Protein AF-A0A3P6RNJ0-F1 (afdb_monomer_lite)

Sequence (120 aa):
MLNIFAGGHINPAVSLMFMTFRQLSPARFILYTLAQTAGAFVGAAVSYALYHEAINQFDGGIRAVVGPKSTAGIFASYPANHLGLFGGLLDQVSWGIALLTQCCRSATVSLPCIYRNPMP

InterPro domains:
  IPR000425 Major intrinsic protein [PF00230] (6-85)
  IPR023271 Aquaporin-like [G3DSA:1.20.1080.10] (2-110)
  IPR023271 Aquaporin-like [SSF81338] (5-104)
  IPR050363 Major Intrinsic Protein/Aquaporin [PTHR43829] (6-103)

pLDDT: mean 76.26, std 15.09, range [32.16, 94.56]

Structure (mmCIF, N/CA/C/O backbone):
data_AF-A0A3P6RNJ0-F1
#
_entry.id   AF-A0A3P6RNJ0-F1
#
loop_
_atom_site.group_PDB
_atom_site.id
_atom_site.type_symbol
_atom_site.label_atom_id
_atom_site.label_alt_id
_atom_site.label_comp_id
_atom_site.label_asym_id
_atom_site.label_entity_id
_atom_site.label_seq_id
_atom_site.pdbx_PDB_ins_code
_atom_site.Cartn_x
_atom_site.Cartn_y
_atom_site.Cartn_z
_atom_site.occupancy
_atom_site.B_iso_or_equiv
_atom_site.auth_seq_id
_atom_site.auth_comp_id
_atom_site.auth_asym_id
_atom_site.auth_atom_id
_atom_site.pdbx_PDB_model_num
ATOM 1 N N . MET A 1 1 ? -31.699 -8.316 4.036 1.00 32.25 1 MET A N 1
ATOM 2 C CA . MET A 1 1 ? -30.794 -7.649 3.074 1.00 32.25 1 MET A CA 1
ATOM 3 C C . MET A 1 1 ? -29.425 -7.546 3.718 1.00 32.25 1 MET A C 1
ATOM 5 O O . MET A 1 1 ? -29.316 -6.903 4.752 1.00 32.25 1 MET A O 1
ATOM 9 N N . LEU A 1 2 ? -28.414 -8.230 3.175 1.00 32.16 2 LEU A N 1
ATOM 10 C CA . LEU A 1 2 ? -27.024 -8.047 3.600 1.00 32.16 2 LEU A CA 1
ATOM 11 C C . LEU A 1 2 ? -26.667 -6.576 3.381 1.00 32.16 2 LEU A C 1
ATOM 13 O O . LEU A 1 2 ? -26.664 -6.117 2.242 1.00 32.16 2 LEU A O 1
ATOM 17 N N . ASN A 1 3 ? -26.435 -5.820 4.452 1.00 36.78 3 ASN A N 1
ATOM 18 C CA . ASN A 1 3 ? -26.038 -4.431 4.309 1.00 36.78 3 ASN A CA 1
ATOM 19 C C . ASN A 1 3 ? -24.551 -4.348 3.954 1.00 36.78 3 ASN A C 1
ATOM 21 O O . ASN A 1 3 ? -23.685 -4.158 4.805 1.00 36.78 3 ASN A O 1
ATOM 25 N N . ILE A 1 4 ? -24.272 -4.524 2.669 1.00 43.72 4 ILE A N 1
ATOM 26 C CA . ILE A 1 4 ? -22.930 -4.528 2.080 1.00 43.72 4 ILE A CA 1
ATOM 27 C C . ILE A 1 4 ? -22.234 -3.159 2.225 1.00 43.72 4 ILE A C 1
ATOM 29 O O . ILE A 1 4 ? -21.012 -3.078 2.142 1.00 43.72 4 ILE A O 1
ATOM 33 N N . PHE A 1 5 ? -22.994 -2.091 2.503 1.00 48.44 5 PHE A N 1
ATOM 34 C CA . PHE A 1 5 ? -22.491 -0.718 2.579 1.00 48.44 5 PHE A CA 1
ATOM 35 C C . PHE A 1 5 ? -21.948 -0.292 3.955 1.00 48.44 5 PHE A C 1
ATOM 37 O O . PHE A 1 5 ? -21.162 0.646 4.003 1.00 48.44 5 PHE A O 1
ATOM 44 N N . ALA A 1 6 ? -22.295 -0.958 5.067 1.00 53.81 6 ALA A N 1
ATOM 45 C CA . ALA A 1 6 ? -21.800 -0.549 6.399 1.00 53.81 6 ALA A CA 1
ATOM 46 C C . ALA A 1 6 ? -20.514 -1.260 6.863 1.00 53.81 6 ALA A C 1
ATOM 48 O O . ALA A 1 6 ? -19.959 -0.871 7.885 1.00 53.81 6 ALA A O 1
ATOM 49 N N . GLY A 1 7 ? -20.048 -2.300 6.159 1.00 56.12 7 GLY A N 1
ATOM 50 C CA . GLY A 1 7 ? -18.892 -3.115 6.579 1.00 56.12 7 GLY A CA 1
ATOM 51 C C . GLY A 1 7 ? -17.671 -3.049 5.656 1.00 56.12 7 GLY A C 1
ATOM 52 O O . GLY A 1 7 ? -16.624 -3.603 5.973 1.00 56.12 7 GLY A O 1
ATOM 53 N N . GLY A 1 8 ? -17.764 -2.397 4.498 1.00 68.00 8 GLY A N 1
ATOM 54 C CA . GLY A 1 8 ? -16.667 -2.332 3.531 1.00 68.00 8 GLY A CA 1
ATOM 55 C C . GLY A 1 8 ? -15.652 -1.245 3.872 1.00 68.00 8 GLY A C 1
ATOM 56 O O . GLY A 1 8 ? -15.611 -0.234 3.184 1.00 68.00 8 GLY A O 1
ATOM 57 N N . HIS A 1 9 ? -14.828 -1.423 4.911 1.00 72.31 9 HIS A N 1
ATOM 58 C CA . HIS A 1 9 ? -13.835 -0.395 5.266 1.00 72.31 9 HIS A CA 1
ATOM 59 C C . HIS A 1 9 ? -12.768 -0.210 4.179 1.00 72.31 9 HIS A C 1
ATOM 61 O O . HIS A 1 9 ? -12.277 0.901 4.017 1.00 72.31 9 HIS A O 1
ATOM 67 N N . ILE A 1 10 ? -12.401 -1.294 3.471 1.00 78.06 10 ILE A N 1
ATOM 68 C CA . ILE A 1 10 ? -11.447 -1.345 2.332 1.00 78.06 10 ILE A CA 1
ATOM 69 C C . ILE A 1 10 ? -10.091 -0.658 2.646 1.00 78.06 10 ILE A C 1
ATOM 71 O O . ILE A 1 10 ? -9.251 -0.436 1.784 1.00 78.06 10 ILE A O 1
ATOM 75 N N . ASN A 1 11 ? -9.846 -0.346 3.918 1.00 79.62 11 ASN A N 1
ATOM 76 C CA . ASN A 1 11 ? -8.713 0.419 4.393 1.00 79.62 11 ASN A CA 1
ATOM 77 C C . ASN A 1 11 ? -8.458 0.072 5.875 1.00 79.62 11 ASN A C 1
ATOM 79 O O . ASN A 1 11 ? -9.326 0.310 6.734 1.00 79.62 11 ASN A O 1
ATOM 83 N N . PRO A 1 12 ? -7.268 -0.459 6.207 1.00 79.12 12 PRO A N 1
ATOM 84 C CA . PRO A 1 12 ? -6.906 -0.778 7.582 1.00 79.12 12 PRO A CA 1
ATOM 85 C C . PRO A 1 12 ? -6.927 0.442 8.510 1.00 79.12 12 PRO A C 1
ATOM 87 O O . PRO A 1 12 ? -7.326 0.319 9.665 1.00 79.12 12 PRO A O 1
ATOM 90 N N . ALA A 1 13 ? -6.581 1.635 8.012 1.00 79.19 13 ALA A N 1
ATOM 91 C CA . ALA A 1 13 ? -6.603 2.877 8.787 1.00 79.19 13 ALA A CA 1
ATOM 92 C C . ALA A 1 13 ? -8.034 3.315 9.143 1.00 79.19 13 ALA A C 1
ATOM 94 O O . ALA A 1 13 ? -8.286 3.782 10.254 1.00 79.19 13 ALA A O 1
ATOM 95 N N . VAL A 1 14 ? -8.996 3.089 8.243 1.00 76.44 14 VAL A N 1
ATOM 96 C CA . VAL A 1 14 ? -10.424 3.303 8.530 1.00 76.44 14 VAL A CA 1
ATOM 97 C C . VAL A 1 14 ? -10.906 2.282 9.563 1.00 76.44 14 VAL A C 1
ATOM 99 O O . VAL A 1 14 ? -11.566 2.645 10.533 1.00 76.44 14 VAL A O 1
ATOM 102 N N . SER A 1 15 ? -10.498 1.015 9.433 1.00 78.31 15 SER A N 1
ATOM 103 C CA . SER A 1 15 ? -10.815 -0.028 10.423 1.00 78.31 15 SER A CA 1
ATOM 104 C C . SER A 1 15 ? -10.247 0.287 11.813 1.00 78.31 15 SER A C 1
ATOM 106 O O . SER A 1 15 ? -10.920 0.047 12.818 1.00 78.31 15 SER A O 1
ATOM 108 N N . LEU A 1 16 ? -9.043 0.864 11.874 1.00 80.38 16 LEU A N 1
ATOM 109 C CA . LEU A 1 16 ? -8.410 1.322 13.111 1.00 80.38 16 LEU A CA 1
ATOM 110 C C . LEU A 1 16 ? -9.187 2.485 13.737 1.00 80.38 16 LEU A C 1
ATOM 112 O O . LEU A 1 16 ? -9.451 2.461 14.934 1.00 80.38 16 LEU A O 1
ATOM 116 N N . MET A 1 17 ? -9.627 3.457 12.933 1.00 77.19 17 MET A N 1
ATOM 117 C CA . MET A 1 17 ? -10.458 4.571 13.398 1.00 77.19 17 MET A CA 1
ATOM 118 C C . MET A 1 17 ? -11.745 4.068 14.075 1.00 77.19 17 MET A C 1
ATOM 120 O O . MET A 1 17 ? -12.050 4.464 15.203 1.00 77.19 17 MET A O 1
ATOM 124 N N . PHE A 1 18 ? -12.465 3.134 13.443 1.00 73.44 18 PHE A N 1
ATOM 125 C CA . PHE A 1 18 ? -13.658 2.516 14.035 1.00 73.44 18 PHE A CA 1
ATOM 126 C C . PHE A 1 18 ? -13.347 1.737 15.324 1.00 73.44 18 PHE A C 1
ATOM 128 O O . PHE A 1 18 ? -14.156 1.751 16.255 1.00 73.44 18 PHE A O 1
ATOM 135 N N . MET A 1 19 ? -12.175 1.101 15.428 1.00 77.50 19 MET A N 1
ATOM 136 C CA . MET A 1 19 ? -11.715 0.477 16.674 1.00 77.50 19 MET A CA 1
ATOM 137 C C . MET A 1 19 ? -11.454 1.523 17.773 1.00 77.50 19 MET A C 1
ATOM 139 O O . MET A 1 19 ? -11.911 1.337 18.902 1.00 77.50 19 MET A O 1
ATOM 143 N N . THR A 1 20 ? -10.793 2.645 17.464 1.00 80.31 20 THR A N 1
ATOM 144 C CA . THR A 1 20 ? -10.525 3.738 18.420 1.00 80.31 20 THR A CA 1
ATOM 145 C C . THR A 1 20 ? -11.815 4.377 18.938 1.00 80.31 20 THR A C 1
ATOM 147 O O . THR A 1 20 ? -11.930 4.649 20.132 1.00 80.31 20 THR A O 1
ATOM 150 N N . PHE A 1 21 ? -12.828 4.537 18.081 1.00 78.88 21 PHE A N 1
ATOM 151 C CA . PHE A 1 21 ? -14.163 5.004 18.483 1.00 78.88 21 PHE A CA 1
ATOM 152 C C . PHE A 1 21 ? -15.027 3.922 19.156 1.00 78.88 21 PHE A C 1
ATOM 154 O O . PHE A 1 21 ? -16.201 4.168 19.428 1.00 78.88 21 PHE A O 1
ATOM 161 N N . ARG A 1 22 ? -14.464 2.738 19.447 1.00 76.31 22 ARG A N 1
ATOM 162 C CA . ARG A 1 22 ? -15.147 1.576 20.050 1.00 76.31 22 ARG A CA 1
ATOM 163 C C . ARG A 1 22 ? -16.363 1.078 19.261 1.00 76.31 22 ARG A C 1
ATOM 165 O O . ARG A 1 22 ? -17.252 0.443 19.819 1.00 76.31 22 ARG A O 1
ATOM 172 N N . GLN A 1 23 ? -16.386 1.332 17.958 1.00 74.94 23 GLN A N 1
ATOM 173 C CA . GLN A 1 23 ? -17.424 0.867 17.036 1.00 74.94 23 GLN A CA 1
ATOM 174 C C . GLN A 1 23 ? -17.066 -0.487 16.396 1.00 74.94 23 GLN A C 1
ATOM 176 O O . GLN A 1 23 ? -17.924 -1.135 15.801 1.00 74.94 23 GLN A O 1
ATOM 181 N N . LEU A 1 24 ? -15.816 -0.947 16.552 1.00 75.62 24 LEU A N 1
ATOM 182 C CA . LEU A 1 24 ? -15.326 -2.238 16.067 1.00 75.62 24 LEU A CA 1
ATOM 183 C C . LEU A 1 24 ? -14.568 -2.986 17.173 1.00 75.62 24 LEU A C 1
ATOM 185 O O . LEU A 1 24 ? -13.680 -2.433 17.818 1.00 75.62 24 LEU A O 1
ATOM 189 N N . SER A 1 25 ? -14.887 -4.267 17.380 1.00 82.25 25 SER A N 1
ATOM 190 C CA . SER A 1 25 ? -14.148 -5.117 18.324 1.00 82.25 25 SER A CA 1
ATOM 191 C C . SER A 1 25 ? -12.714 -5.389 17.827 1.00 82.25 25 SER A C 1
ATOM 193 O O . SER A 1 25 ? -12.556 -5.633 16.625 1.00 82.25 25 SER A O 1
ATOM 195 N N . PRO A 1 26 ? -11.701 -5.495 18.709 1.00 78.94 26 PRO A N 1
ATOM 196 C CA . PRO A 1 26 ? -10.305 -5.726 18.311 1.00 78.94 26 PRO A CA 1
ATOM 197 C C . PRO A 1 26 ? -10.085 -6.991 17.463 1.00 78.94 26 PRO A C 1
ATOM 199 O O . PRO A 1 26 ? -9.320 -6.976 16.504 1.00 78.94 26 PRO A O 1
ATOM 202 N N . ALA A 1 27 ? -10.807 -8.080 17.755 1.00 82.25 27 ALA A N 1
ATOM 203 C CA . ALA A 1 27 ? -10.717 -9.316 16.973 1.00 82.25 27 ALA A CA 1
ATOM 204 C C . ALA A 1 27 ? -11.195 -9.124 15.521 1.00 82.25 27 ALA A C 1
ATOM 206 O O . ALA A 1 27 ? -10.552 -9.578 14.577 1.00 82.25 27 ALA A O 1
ATOM 207 N N . ARG A 1 28 ? -12.298 -8.387 15.328 1.00 78.06 28 ARG A N 1
ATOM 208 C CA . ARG A 1 28 ? -12.794 -8.034 13.988 1.00 78.06 28 ARG A CA 1
ATOM 209 C C . ARG A 1 28 ? -11.845 -7.081 13.268 1.00 78.06 28 ARG A C 1
ATOM 211 O O . ARG A 1 28 ? -11.662 -7.243 12.071 1.00 78.06 28 ARG A O 1
ATOM 218 N N . PHE A 1 29 ? -11.211 -6.145 13.976 1.00 82.50 29 PHE A N 1
ATOM 219 C CA . PHE A 1 29 ? -10.193 -5.266 13.393 1.00 82.50 29 PHE A CA 1
ATOM 220 C C . PHE A 1 29 ? -9.039 -6.058 12.758 1.00 82.50 29 PHE A C 1
ATOM 222 O O . PHE A 1 29 ? -8.674 -5.793 11.611 1.00 82.50 29 PHE A O 1
ATOM 229 N N . ILE A 1 30 ? -8.509 -7.060 13.465 1.00 85.25 30 ILE A N 1
ATOM 230 C CA . ILE A 1 30 ? -7.424 -7.907 12.950 1.00 85.25 30 ILE A CA 1
ATOM 231 C C . ILE A 1 30 ? -7.888 -8.668 11.704 1.00 85.25 30 ILE A C 1
ATOM 233 O O . ILE A 1 30 ? -7.219 -8.621 10.675 1.00 85.25 30 ILE A O 1
ATOM 237 N N . LEU A 1 31 ? -9.062 -9.306 11.759 1.00 85.94 31 LEU A N 1
ATOM 238 C CA . LEU A 1 31 ? -9.613 -10.040 10.614 1.00 85.94 31 LEU A CA 1
ATOM 239 C C . LEU A 1 31 ? -9.847 -9.135 9.397 1.00 85.94 31 LEU A C 1
ATOM 241 O O . LEU A 1 31 ? -9.520 -9.517 8.277 1.00 85.94 31 LEU A O 1
ATOM 245 N N . TYR A 1 32 ? -10.368 -7.925 9.612 1.00 82.88 32 TYR A N 1
ATOM 246 C CA . TYR A 1 32 ? -10.581 -6.939 8.551 1.00 82.88 32 TYR A CA 1
ATOM 247 C C . TYR A 1 32 ? -9.260 -6.504 7.926 1.00 82.88 32 TYR A C 1
ATOM 249 O O . TYR A 1 32 ? -9.151 -6.461 6.704 1.00 82.88 32 TYR A O 1
ATOM 257 N N . THR A 1 33 ? -8.254 -6.226 8.753 1.00 85.88 33 THR A N 1
ATOM 258 C CA . THR A 1 33 ? -6.925 -5.825 8.286 1.00 85.88 33 THR A CA 1
ATOM 259 C C . THR A 1 33 ? -6.289 -6.925 7.443 1.00 85.88 33 THR A C 1
ATOM 261 O O . THR A 1 33 ? -5.821 -6.641 6.347 1.00 85.88 33 THR A O 1
ATOM 264 N N . LEU A 1 34 ? -6.340 -8.181 7.897 1.00 87.81 34 LEU A N 1
ATOM 265 C CA . LEU A 1 34 ? -5.797 -9.325 7.158 1.00 87.81 34 LEU A CA 1
ATOM 266 C C . LEU A 1 34 ? -6.531 -9.573 5.836 1.00 87.81 34 LEU A C 1
ATOM 268 O O . LEU A 1 34 ? -5.898 -9.811 4.812 1.00 87.81 34 LEU A O 1
ATOM 272 N N . ALA A 1 35 ? -7.863 -9.497 5.835 1.00 87.69 35 ALA A N 1
ATOM 273 C CA . ALA A 1 35 ? -8.645 -9.665 4.614 1.00 87.69 35 ALA A CA 1
ATOM 274 C C . ALA A 1 35 ? -8.363 -8.544 3.598 1.00 87.69 35 ALA A C 1
ATOM 276 O O . ALA A 1 35 ? -8.249 -8.806 2.402 1.00 87.69 35 ALA A O 1
ATOM 277 N N . GLN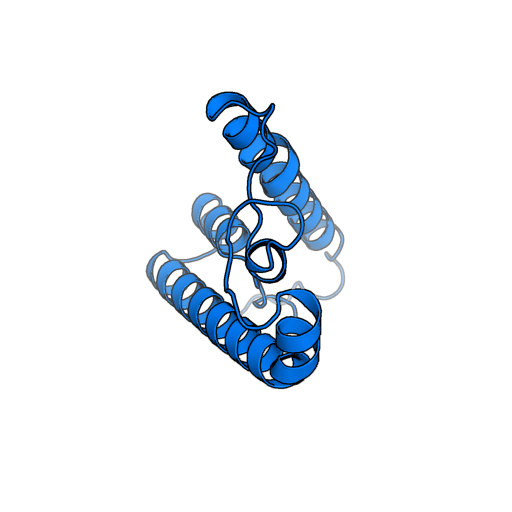 A 1 36 ? -8.211 -7.302 4.066 1.00 88.19 36 GLN A N 1
ATOM 278 C CA . GLN A 1 36 ? -7.910 -6.146 3.217 1.00 88.19 36 GLN A CA 1
ATOM 279 C C . GLN A 1 36 ? -6.497 -6.219 2.637 1.00 88.19 36 GLN A C 1
ATOM 281 O O . GLN A 1 36 ? -6.324 -5.972 1.445 1.00 88.19 36 GLN A O 1
ATOM 286 N N . THR A 1 37 ? -5.493 -6.597 3.434 1.00 88.44 37 THR A N 1
ATOM 287 C CA . THR A 1 37 ? -4.120 -6.759 2.934 1.00 88.44 37 THR A CA 1
ATOM 288 C C . THR A 1 37 ? -4.009 -7.930 1.963 1.00 88.44 37 THR A C 1
ATOM 290 O O . THR A 1 37 ? -3.375 -7.786 0.920 1.00 88.44 37 THR A O 1
ATOM 293 N N . ALA A 1 38 ? -4.676 -9.055 2.237 1.00 90.94 38 ALA A N 1
ATOM 294 C CA . ALA A 1 38 ? -4.731 -10.186 1.314 1.00 90.94 38 ALA A CA 1
ATOM 295 C C . ALA A 1 38 ? -5.425 -9.813 -0.007 1.00 90.94 38 ALA A C 1
ATOM 297 O O . ALA A 1 38 ? -4.906 -10.111 -1.081 1.00 90.94 38 ALA A O 1
ATOM 298 N N . GLY A 1 39 ? -6.558 -9.107 0.056 1.00 88.69 39 GLY A N 1
ATOM 299 C CA . GLY A 1 39 ? -7.260 -8.613 -1.130 1.00 88.69 39 GLY A CA 1
ATOM 300 C C . GLY A 1 39 ? -6.412 -7.641 -1.955 1.00 88.69 39 GLY A C 1
ATOM 301 O O . GLY A 1 39 ? -6.347 -7.777 -3.175 1.00 88.69 39 GLY A O 1
ATOM 302 N N . ALA A 1 40 ? -5.705 -6.715 -1.300 1.00 88.81 40 ALA A N 1
ATOM 303 C CA . ALA A 1 40 ? -4.783 -5.793 -1.963 1.00 88.81 40 ALA A CA 1
ATOM 304 C C . ALA A 1 40 ? -3.616 -6.531 -2.639 1.00 88.81 40 ALA A C 1
ATOM 306 O O . ALA A 1 40 ? -3.264 -6.213 -3.773 1.00 88.81 40 ALA A O 1
ATOM 307 N N . PHE A 1 41 ? -3.056 -7.553 -1.985 1.00 91.56 41 PHE A N 1
ATOM 308 C CA . PHE A 1 41 ? -1.989 -8.377 -2.551 1.00 91.56 41 PHE A CA 1
ATOM 309 C C . PHE A 1 41 ? -2.451 -9.144 -3.797 1.00 91.56 41 PHE A C 1
ATOM 311 O O . PHE A 1 41 ? -1.784 -9.107 -4.830 1.00 91.56 41 PHE A O 1
ATOM 318 N N . VAL A 1 42 ? -3.618 -9.792 -3.731 1.00 94.38 42 VAL A N 1
ATOM 319 C CA . VAL A 1 42 ? -4.196 -10.499 -4.884 1.00 94.38 42 VAL A CA 1
ATOM 320 C C . VAL A 1 42 ? -4.516 -9.517 -6.013 1.00 94.38 42 VAL A C 1
ATOM 322 O O . VAL A 1 42 ? -4.191 -9.793 -7.164 1.00 94.38 42 VAL A O 1
ATOM 325 N N . GLY A 1 43 ? -5.079 -8.347 -5.700 1.00 90.06 43 GLY A N 1
ATOM 326 C CA . GLY A 1 43 ? -5.335 -7.294 -6.684 1.00 90.06 43 GLY A CA 1
ATOM 327 C C . GLY A 1 43 ? -4.058 -6.804 -7.373 1.00 90.06 43 GLY A C 1
ATOM 328 O O . GLY A 1 43 ? -4.034 -6.666 -8.594 1.00 90.06 43 GLY A O 1
ATOM 329 N N . ALA A 1 44 ? -2.973 -6.610 -6.619 1.00 90.88 44 ALA A N 1
ATOM 330 C CA . ALA A 1 44 ? -1.669 -6.257 -7.174 1.00 90.88 44 ALA A CA 1
ATOM 331 C C . ALA A 1 44 ? -1.114 -7.361 -8.091 1.00 90.88 44 ALA A C 1
ATOM 333 O O . ALA A 1 44 ? -0.640 -7.060 -9.185 1.00 90.88 44 ALA A O 1
ATOM 334 N N . ALA A 1 45 ? -1.222 -8.632 -7.691 1.00 91.69 45 ALA A N 1
ATOM 335 C CA . ALA A 1 45 ? -0.780 -9.766 -8.502 1.00 91.69 45 ALA A CA 1
ATOM 336 C C . ALA A 1 45 ? -1.563 -9.879 -9.822 1.00 91.69 45 ALA A C 1
ATOM 338 O O . ALA A 1 45 ? -0.967 -10.086 -10.878 1.00 91.69 45 ALA A O 1
ATOM 339 N N . VAL A 1 46 ? -2.885 -9.687 -9.779 1.00 94.56 46 VAL A N 1
ATOM 340 C CA . VAL A 1 46 ? -3.738 -9.680 -10.977 1.00 94.56 46 VAL A CA 1
ATOM 341 C C . VAL A 1 46 ? -3.375 -8.514 -11.895 1.00 94.56 46 VAL A C 1
ATOM 343 O O . VAL A 1 46 ? -3.187 -8.724 -13.090 1.00 94.56 46 VAL A O 1
ATOM 346 N N . SER A 1 47 ? -3.203 -7.305 -11.355 1.00 90.94 47 SER A N 1
ATOM 347 C CA . SER A 1 47 ? -2.760 -6.144 -12.139 1.00 90.94 47 SER A CA 1
ATOM 348 C C . SER A 1 47 ? -1.390 -6.376 -12.781 1.00 90.94 47 SER A C 1
ATOM 350 O O . SER A 1 47 ? -1.206 -6.062 -13.953 1.00 90.94 47 SER A O 1
ATOM 352 N N . TYR A 1 48 ? -0.438 -6.975 -12.059 1.00 90.50 48 TYR A N 1
ATOM 353 C CA . TYR A 1 48 ? 0.865 -7.329 -12.627 1.00 90.50 48 TYR A CA 1
ATOM 354 C C . TYR A 1 48 ? 0.730 -8.325 -13.782 1.00 90.50 48 TYR A C 1
ATOM 356 O O . TYR A 1 48 ? 1.354 -8.128 -14.819 1.00 90.50 48 TYR A O 1
ATOM 364 N N . ALA A 1 49 ? -0.099 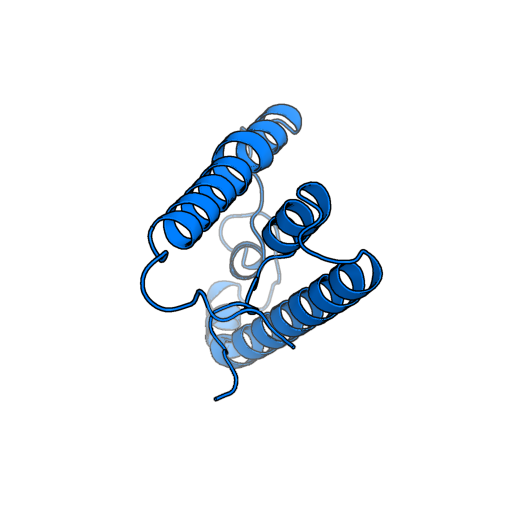-9.360 -13.625 1.00 92.25 49 ALA A N 1
ATOM 365 C CA . ALA A 1 49 ? -0.330 -10.349 -14.673 1.00 92.25 49 ALA A CA 1
ATOM 366 C C . ALA A 1 49 ? -0.994 -9.734 -15.916 1.00 92.25 49 ALA A C 1
ATOM 368 O O . ALA A 1 49 ? -0.588 -10.039 -17.031 1.00 92.25 49 ALA A O 1
ATOM 369 N N . LEU A 1 50 ? -1.971 -8.839 -15.734 1.00 92.94 50 LEU A N 1
ATOM 370 C CA . LEU A 1 50 ? -2.674 -8.171 -16.836 1.00 92.94 50 LEU A CA 1
ATOM 371 C C . LEU A 1 50 ? -1.788 -7.196 -17.617 1.00 92.94 50 LEU A C 1
ATOM 373 O O . LEU A 1 50 ? -1.956 -7.048 -18.823 1.00 92.94 50 LEU A O 1
ATOM 377 N N . TYR A 1 51 ? -0.867 -6.515 -16.934 1.00 91.25 51 TYR A N 1
ATOM 378 C CA . TYR A 1 51 ? 0.034 -5.536 -17.544 1.00 91.25 51 TYR A CA 1
ATOM 379 C C . TYR A 1 51 ? 1.444 -6.086 -17.776 1.00 91.25 51 TYR A C 1
ATOM 381 O O . TYR A 1 51 ? 2.357 -5.315 -18.064 1.00 91.25 51 TYR A O 1
ATOM 389 N N . HIS A 1 52 ? 1.651 -7.397 -17.668 1.00 90.06 52 HIS A N 1
ATOM 390 C CA . HIS A 1 52 ? 2.979 -8.001 -17.676 1.00 90.06 52 HIS A CA 1
ATOM 391 C C . HIS A 1 52 ? 3.791 -7.619 -18.924 1.00 90.06 52 HIS A C 1
ATOM 393 O O . HIS A 1 52 ? 4.938 -7.175 -18.812 1.00 90.06 52 HIS A O 1
ATOM 399 N N . GLU A 1 53 ? 3.185 -7.714 -20.106 1.00 88.44 53 GLU A N 1
ATOM 400 C CA . GLU A 1 53 ? 3.796 -7.367 -21.391 1.00 88.44 53 GLU A CA 1
ATOM 401 C C . GLU A 1 53 ? 4.097 -5.869 -21.478 1.00 88.44 53 GLU A C 1
ATOM 403 O O . GLU A 1 53 ? 5.198 -5.482 -21.868 1.00 88.44 53 GLU A O 1
ATOM 408 N N . ALA A 1 54 ? 3.154 -5.024 -21.052 1.00 88.94 54 ALA A N 1
ATOM 409 C CA . ALA A 1 54 ? 3.310 -3.572 -21.079 1.00 88.94 54 ALA A CA 1
ATOM 410 C C . ALA A 1 54 ? 4.437 -3.102 -20.148 1.00 88.94 54 ALA A C 1
ATOM 412 O O . ALA A 1 54 ? 5.251 -2.258 -20.526 1.00 88.94 54 ALA A O 1
ATOM 413 N N . ILE A 1 55 ? 4.522 -3.676 -18.943 1.00 89.69 55 ILE A N 1
ATOM 414 C CA . ILE A 1 55 ? 5.575 -3.323 -17.993 1.00 89.69 55 ILE A CA 1
ATOM 415 C C . ILE A 1 55 ? 6.933 -3.820 -18.520 1.00 89.69 55 ILE A C 1
ATOM 417 O O . ILE A 1 55 ? 7.885 -3.045 -18.502 1.00 89.69 55 ILE A O 1
ATOM 421 N N . ASN A 1 56 ? 7.014 -5.044 -19.064 1.00 90.50 56 ASN A N 1
ATOM 422 C CA . ASN A 1 56 ? 8.243 -5.566 -19.686 1.00 90.50 56 ASN A CA 1
ATOM 423 C C . ASN A 1 56 ? 8.715 -4.714 -20.875 1.00 90.50 56 ASN A C 1
ATOM 425 O O . ASN A 1 56 ? 9.914 -4.516 -21.052 1.00 90.50 56 ASN A O 1
ATOM 429 N N . GLN A 1 57 ? 7.793 -4.201 -21.695 1.00 91.38 57 GLN A N 1
ATOM 430 C CA . GLN A 1 57 ? 8.136 -3.318 -22.810 1.00 91.38 57 GLN A CA 1
ATOM 431 C C . GLN A 1 57 ? 8.711 -1.980 -22.320 1.00 91.38 57 GLN A C 1
ATOM 433 O O . GLN A 1 57 ? 9.623 -1.432 -22.940 1.00 91.38 57 GLN A O 1
ATOM 438 N N . PHE A 1 58 ? 8.191 -1.449 -21.212 1.00 87.81 58 PHE A N 1
ATOM 439 C CA . PHE A 1 58 ? 8.632 -0.176 -20.646 1.00 87.81 58 PHE A CA 1
ATOM 440 C C . PHE A 1 58 ? 10.003 -0.276 -19.957 1.00 87.81 58 PHE A C 1
ATOM 442 O O . PHE A 1 58 ? 10.909 0.517 -20.246 1.00 87.81 58 PHE A O 1
ATOM 449 N N . ASP A 1 59 ? 10.170 -1.254 -19.062 1.00 86.94 59 ASP A N 1
ATOM 450 C CA . ASP A 1 59 ? 11.384 -1.420 -18.253 1.00 86.94 59 ASP A CA 1
ATOM 451 C C . ASP A 1 59 ? 12.458 -2.306 -18.908 1.00 86.94 59 ASP A C 1
ATOM 453 O O . ASP A 1 59 ? 13.604 -2.330 -18.456 1.00 86.94 59 ASP A O 1
ATOM 457 N N . GLY A 1 60 ? 12.129 -2.972 -20.019 1.00 86.69 60 GLY A N 1
ATOM 458 C CA . GLY A 1 60 ? 13.037 -3.872 -20.730 1.00 86.69 60 GLY A CA 1
ATOM 459 C C . GLY A 1 60 ? 13.300 -5.181 -19.982 1.00 86.69 60 GLY A C 1
ATOM 460 O O . GLY A 1 60 ? 14.332 -5.809 -20.208 1.00 86.69 60 GLY A O 1
ATOM 461 N N . GLY A 1 61 ? 12.413 -5.567 -19.060 1.00 82.94 61 GLY A N 1
ATOM 462 C CA . GLY A 1 61 ? 12.547 -6.743 -18.200 1.00 82.94 61 GLY A CA 1
ATOM 463 C C . GLY A 1 61 ? 13.349 -6.497 -16.918 1.00 82.94 61 GLY A C 1
ATOM 464 O O . GLY A 1 61 ? 13.494 -7.414 -16.107 1.00 82.94 61 GLY A O 1
ATOM 465 N N . ILE A 1 62 ? 13.859 -5.279 -16.697 1.00 88.00 62 ILE A N 1
ATOM 466 C CA . ILE A 1 62 ? 14.629 -4.922 -15.498 1.00 88.00 62 ILE A CA 1
ATOM 467 C C . ILE A 1 62 ? 13.707 -4.271 -14.469 1.00 88.00 62 ILE A C 1
ATOM 469 O O . ILE A 1 62 ? 13.278 -3.129 -14.619 1.00 88.00 62 ILE A O 1
ATOM 473 N N . ARG A 1 63 ? 13.454 -4.972 -13.362 1.00 85.50 63 ARG A N 1
ATOM 474 C CA . ARG A 1 63 ? 12.561 -4.493 -12.298 1.00 85.50 63 ARG A CA 1
ATOM 475 C C . ARG A 1 63 ? 13.292 -3.540 -11.356 1.00 85.50 63 ARG A C 1
ATOM 477 O O . ARG A 1 63 ? 13.895 -3.957 -10.371 1.00 85.50 63 ARG A O 1
ATOM 484 N N . ALA A 1 64 ? 13.252 -2.250 -11.681 1.00 86.50 64 ALA A N 1
ATOM 485 C CA . ALA A 1 64 ? 13.875 -1.193 -10.890 1.00 86.50 64 ALA A CA 1
ATOM 486 C C . ALA A 1 64 ? 12.871 -0.489 -9.959 1.00 86.50 64 ALA A C 1
ATOM 488 O O . ALA A 1 64 ? 11.740 -0.179 -10.341 1.00 86.50 64 ALA A O 1
ATOM 489 N N . VAL A 1 65 ? 13.315 -0.181 -8.735 1.00 83.88 65 VAL A N 1
ATOM 490 C CA . VAL A 1 65 ? 12.538 0.588 -7.741 1.00 83.88 65 VAL A CA 1
ATOM 491 C C . VAL A 1 65 ? 12.780 2.093 -7.879 1.00 83.88 65 VAL A C 1
ATOM 493 O O . VAL A 1 65 ? 11.870 2.893 -7.683 1.00 83.88 65 VAL A O 1
ATOM 496 N N . VAL A 1 66 ? 13.994 2.482 -8.271 1.00 84.06 66 VAL A N 1
ATOM 497 C CA . VAL A 1 66 ? 14.419 3.879 -8.415 1.00 84.06 66 VAL A CA 1
ATOM 498 C C . VAL A 1 66 ? 14.990 4.084 -9.815 1.00 84.06 66 VAL A C 1
ATOM 500 O O . VAL A 1 66 ? 15.646 3.194 -10.354 1.00 84.06 66 VAL A O 1
ATOM 503 N N . GLY A 1 67 ? 14.745 5.255 -10.401 1.00 83.94 67 GLY A N 1
ATOM 504 C CA . GLY A 1 67 ? 15.255 5.637 -11.717 1.00 83.94 67 GLY A CA 1
ATOM 505 C C . GLY A 1 67 ? 14.147 6.007 -12.709 1.00 83.94 67 GLY A C 1
ATOM 506 O O . GLY A 1 67 ? 12.967 5.911 -12.387 1.00 83.94 67 GLY A O 1
ATOM 507 N N . PRO A 1 68 ? 14.513 6.430 -13.930 1.00 80.19 68 PRO A N 1
ATOM 508 C CA . PRO A 1 68 ? 13.564 6.943 -14.925 1.00 80.19 68 PRO A CA 1
ATOM 509 C C . PRO A 1 68 ? 12.612 5.878 -15.490 1.00 80.19 68 PRO A C 1
ATOM 511 O O . PRO A 1 68 ? 11.578 6.221 -16.050 1.00 80.19 68 PRO A O 1
ATOM 514 N N . LYS A 1 69 ? 12.958 4.593 -15.347 1.00 84.94 69 LYS A N 1
ATOM 515 C CA . LYS A 1 69 ? 12.133 3.447 -15.755 1.00 84.94 69 LYS A CA 1
ATOM 516 C C . LYS A 1 69 ? 11.679 2.603 -14.559 1.00 84.94 69 LYS A C 1
ATOM 518 O O . LYS A 1 69 ? 11.510 1.395 -14.693 1.00 84.94 69 LYS A O 1
ATOM 523 N N . SER A 1 70 ? 11.551 3.199 -13.370 1.00 85.25 70 SER A N 1
ATOM 524 C CA . SER A 1 70 ? 11.073 2.448 -12.210 1.00 85.25 70 SER A CA 1
ATOM 525 C C . SER A 1 70 ? 9.597 2.082 -12.365 1.00 85.25 70 SER A C 1
ATOM 527 O O . SER A 1 70 ? 8.768 2.895 -12.768 1.00 85.25 70 SER A O 1
ATOM 529 N N . THR A 1 71 ? 9.266 0.836 -12.038 1.00 88.06 71 THR A N 1
ATOM 530 C CA . THR A 1 71 ? 7.904 0.287 -12.169 1.00 88.06 71 THR A CA 1
ATOM 531 C C . THR A 1 71 ? 7.289 -0.067 -10.817 1.00 88.06 71 THR A C 1
ATOM 533 O O . THR A 1 71 ? 6.090 -0.315 -10.724 1.00 88.06 71 THR A O 1
ATOM 536 N N . ALA A 1 72 ? 8.073 0.012 -9.734 1.00 85.88 72 ALA A N 1
ATOM 537 C CA . ALA A 1 72 ? 7.599 -0.232 -8.372 1.00 85.88 72 ALA A CA 1
ATOM 538 C C . ALA A 1 72 ? 6.474 0.730 -7.937 1.00 85.88 72 ALA A C 1
ATOM 540 O O . ALA A 1 72 ? 5.573 0.329 -7.200 1.00 85.88 72 ALA A O 1
ATOM 541 N N . GLY A 1 73 ? 6.480 1.969 -8.449 1.00 85.25 73 GLY A N 1
ATOM 542 C CA . GLY A 1 73 ? 5.460 2.987 -8.165 1.00 85.25 73 GLY A CA 1
ATOM 543 C C . GLY A 1 73 ? 4.037 2.626 -8.611 1.00 85.25 73 GLY A C 1
ATOM 544 O O . GLY A 1 73 ? 3.082 3.241 -8.152 1.00 85.25 73 GLY A O 1
ATOM 545 N N . ILE A 1 74 ? 3.881 1.620 -9.480 1.00 87.00 74 ILE A N 1
ATOM 546 C CA . ILE A 1 74 ? 2.569 1.117 -9.920 1.00 87.00 74 ILE A CA 1
ATOM 547 C C . ILE A 1 74 ? 1.839 0.410 -8.765 1.00 87.00 74 ILE A C 1
ATOM 549 O O . ILE A 1 74 ? 0.614 0.449 -8.691 1.00 87.00 74 ILE A O 1
ATOM 553 N N . PHE A 1 75 ? 2.585 -0.230 -7.859 1.00 88.50 75 PHE A N 1
ATOM 554 C CA . PHE A 1 75 ? 2.026 -1.078 -6.801 1.00 88.50 75 PHE A CA 1
ATOM 555 C C . PHE A 1 75 ? 2.054 -0.425 -5.420 1.00 88.50 75 PHE A C 1
ATOM 557 O O . PHE A 1 75 ? 1.214 -0.740 -4.579 1.00 88.50 75 PHE A O 1
ATOM 564 N N . ALA A 1 76 ? 3.018 0.460 -5.170 1.00 87.44 76 ALA A N 1
ATOM 565 C CA . ALA A 1 76 ? 3.177 1.123 -3.885 1.00 87.44 76 ALA A CA 1
ATOM 566 C C . ALA A 1 76 ? 3.638 2.570 -4.056 1.00 87.44 76 ALA A C 1
ATOM 568 O O . ALA A 1 76 ? 4.393 2.900 -4.969 1.00 87.44 76 ALA A O 1
ATOM 569 N N . SER A 1 77 ? 3.216 3.429 -3.132 1.00 85.62 77 SER A N 1
ATOM 570 C CA . SER A 1 77 ? 3.653 4.821 -3.091 1.00 85.62 77 SER A CA 1
ATOM 571 C C . SER A 1 77 ? 5.042 4.926 -2.468 1.00 85.62 77 SER A C 1
ATOM 573 O O . SER A 1 77 ? 5.256 4.487 -1.337 1.00 85.62 77 SER A O 1
ATOM 575 N N . TYR A 1 78 ? 5.969 5.561 -3.183 1.00 83.31 78 TYR A N 1
ATOM 576 C CA . TYR A 1 78 ? 7.308 5.874 -2.687 1.00 83.31 78 TYR A CA 1
ATOM 577 C C . TYR A 1 78 ? 7.427 7.377 -2.414 1.00 83.31 78 TYR A C 1
ATOM 579 O O . TYR A 1 78 ? 6.886 8.177 -3.183 1.00 83.31 78 TYR A O 1
ATOM 587 N N . PRO A 1 79 ? 8.110 7.787 -1.330 1.00 82.75 79 PRO A N 1
ATOM 588 C CA . PRO A 1 79 ? 8.305 9.199 -1.035 1.00 82.75 79 PRO A CA 1
ATOM 589 C C . PRO A 1 79 ? 9.159 9.860 -2.120 1.00 82.75 79 PRO A C 1
ATOM 591 O O . PRO A 1 79 ? 10.087 9.256 -2.661 1.00 82.75 79 PRO A O 1
ATOM 594 N N . ALA A 1 80 ? 8.863 11.122 -2.423 1.00 80.75 80 ALA A N 1
ATOM 595 C CA . ALA A 1 80 ? 9.690 11.905 -3.329 1.00 80.75 80 ALA A CA 1
ATOM 596 C C . ALA A 1 80 ? 11.077 12.164 -2.713 1.00 80.75 80 ALA A C 1
ATOM 598 O O . ALA A 1 80 ? 11.201 12.324 -1.502 1.00 80.75 80 ALA A O 1
ATOM 599 N N . ASN A 1 81 ? 12.113 12.288 -3.550 1.00 76.38 81 ASN A N 1
ATOM 600 C CA . ASN A 1 81 ? 13.509 12.442 -3.102 1.00 76.38 81 ASN A CA 1
ATOM 601 C C . ASN A 1 81 ? 13.765 13.654 -2.181 1.00 76.38 81 ASN A C 1
ATOM 603 O O . ASN A 1 81 ? 14.780 13.699 -1.496 1.00 76.38 81 ASN A O 1
ATOM 607 N N . HIS A 1 82 ? 12.872 14.646 -2.180 1.00 77.06 82 HIS A N 1
ATOM 608 C CA . HIS A 1 82 ? 12.968 15.852 -1.353 1.00 77.06 82 HIS A CA 1
ATOM 609 C C . HIS A 1 82 ? 12.190 15.749 -0.027 1.00 77.06 82 HIS A C 1
ATOM 611 O O . HIS A 1 82 ? 12.248 16.671 0.786 1.00 77.06 82 HIS A O 1
ATOM 617 N N . LEU A 1 83 ? 11.446 14.661 0.199 1.00 76.94 83 LEU A N 1
ATOM 618 C CA . LEU A 1 83 ? 10.674 14.450 1.418 1.00 76.94 83 LEU A CA 1
ATOM 619 C C . LEU A 1 83 ? 11.513 13.702 2.461 1.00 76.94 83 LEU A C 1
ATOM 621 O O . LEU A 1 83 ? 11.909 12.555 2.263 1.00 76.94 83 LEU A O 1
ATOM 625 N N . GLY A 1 84 ? 11.737 14.337 3.612 1.00 82.44 84 GLY A N 1
ATOM 626 C CA . GLY A 1 84 ? 12.262 13.652 4.793 1.00 82.44 84 GLY A CA 1
ATOM 627 C C . GLY A 1 84 ? 11.210 12.743 5.438 1.00 82.44 84 GLY A C 1
ATOM 628 O O . GLY A 1 84 ? 10.007 12.968 5.290 1.00 82.44 84 GLY A O 1
ATOM 629 N N . LEU A 1 85 ? 11.659 11.757 6.222 1.00 81.12 85 LEU A N 1
ATOM 630 C CA . LEU A 1 85 ? 10.785 10.801 6.919 1.00 81.12 85 LEU A CA 1
ATOM 631 C C . LEU A 1 85 ? 9.681 11.497 7.732 1.00 81.12 85 LEU A C 1
ATOM 633 O O . LEU A 1 85 ? 8.517 11.121 7.648 1.00 81.12 85 LEU A O 1
ATOM 637 N N . PHE A 1 86 ? 10.033 12.548 8.477 1.00 82.38 86 PHE A N 1
ATOM 638 C CA . PHE A 1 86 ? 9.078 13.291 9.301 1.00 82.38 86 PHE A CA 1
ATOM 639 C C . PHE A 1 86 ? 8.021 14.033 8.466 1.00 82.38 86 PHE A C 1
ATOM 641 O O . PHE A 1 86 ? 6.845 14.025 8.818 1.00 82.38 86 PHE A O 1
ATOM 648 N N . GLY A 1 87 ? 8.416 14.612 7.326 1.00 80.12 87 GLY A N 1
ATOM 649 C CA . GLY A 1 87 ? 7.485 15.264 6.402 1.00 80.12 87 GLY A CA 1
ATOM 650 C C . GLY A 1 87 ? 6.501 14.274 5.776 1.00 80.12 87 GLY A C 1
ATOM 651 O O . GLY A 1 87 ? 5.304 14.542 5.743 1.00 80.12 87 GLY A O 1
ATOM 652 N N . GLY A 1 88 ? 6.981 13.095 5.366 1.00 81.12 88 GLY A N 1
ATOM 653 C CA . GLY A 1 88 ? 6.125 12.030 4.831 1.00 81.12 88 GLY A CA 1
ATOM 654 C C . GLY A 1 88 ? 5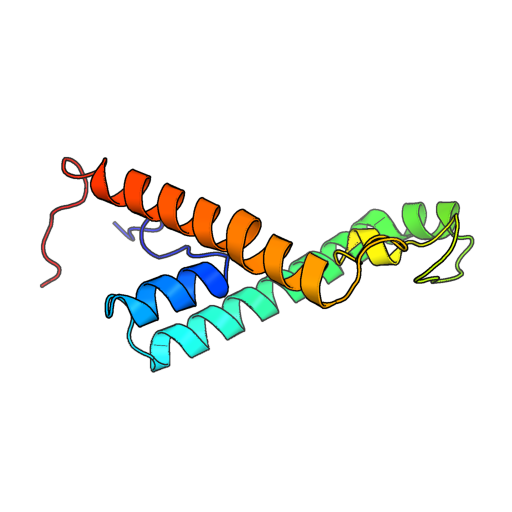.177 11.424 5.866 1.00 81.12 88 GLY A C 1
ATOM 655 O O . GLY A 1 88 ? 4.029 11.122 5.548 1.00 81.12 88 GLY A O 1
ATOM 656 N N . LEU A 1 89 ? 5.620 11.292 7.120 1.00 82.88 89 LEU A N 1
ATOM 657 C CA . LEU A 1 89 ? 4.755 10.853 8.217 1.00 82.88 89 LEU A CA 1
ATOM 658 C C . LEU A 1 89 ? 3.631 11.859 8.484 1.00 82.88 89 LEU A C 1
ATOM 660 O O . LEU A 1 89 ? 2.475 11.460 8.620 1.00 82.88 89 LEU A O 1
ATOM 664 N N . LEU A 1 90 ? 3.950 13.156 8.532 1.00 80.44 90 LEU A N 1
ATOM 665 C CA . LEU A 1 90 ? 2.937 14.195 8.710 1.00 80.44 90 LEU A CA 1
ATOM 666 C C . LEU A 1 90 ? 1.942 14.227 7.550 1.00 80.44 90 LEU A C 1
ATOM 668 O O . LEU A 1 90 ? 0.752 14.387 7.807 1.00 80.44 90 LEU A O 1
ATOM 672 N N . ASP A 1 91 ? 2.400 14.034 6.316 1.00 77.81 91 ASP A N 1
ATOM 673 C CA . ASP A 1 91 ? 1.538 13.963 5.136 1.00 77.81 91 ASP A CA 1
ATOM 674 C C . ASP A 1 91 ? 0.536 12.796 5.219 1.00 77.81 91 ASP A C 1
ATOM 676 O O . ASP A 1 91 ? -0.681 13.000 5.158 1.00 77.81 91 ASP A O 1
ATOM 680 N N . GLN A 1 92 ? 1.021 11.580 5.490 1.00 80.81 92 GLN A N 1
ATOM 681 C CA . GLN A 1 92 ? 0.162 10.395 5.583 1.00 80.81 92 GLN A CA 1
ATOM 682 C C . GLN A 1 92 ? -0.828 10.465 6.753 1.00 80.81 92 GLN A C 1
ATOM 684 O O . GLN A 1 92 ? -1.990 10.080 6.603 1.00 80.81 92 GLN A O 1
ATOM 689 N N . VAL A 1 93 ? -0.395 10.960 7.916 1.00 78.06 93 VAL A N 1
ATOM 690 C CA . VAL A 1 93 ? -1.230 11.008 9.127 1.00 78.06 93 VAL A CA 1
ATOM 691 C C . VAL A 1 93 ? -2.211 12.180 9.089 1.00 78.06 93 VAL A C 1
ATOM 693 O O . VAL A 1 93 ? -3.404 11.986 9.331 1.00 78.06 93 VAL A O 1
ATOM 696 N N . SER A 1 94 ? -1.723 13.384 8.787 1.00 68.75 94 SER A N 1
ATOM 697 C CA . SER A 1 94 ? -2.486 14.630 8.951 1.00 68.75 94 SER A CA 1
ATOM 698 C C . SER A 1 94 ? -3.397 14.914 7.761 1.00 68.75 94 SER A C 1
ATOM 700 O O . SER A 1 94 ? -4.528 15.349 7.956 1.00 68.75 94 SER A O 1
ATOM 702 N N . TRP A 1 95 ? -2.934 14.649 6.536 1.00 64.94 95 TRP A N 1
ATOM 703 C CA . TRP A 1 95 ? -3.697 14.936 5.318 1.00 64.94 95 TRP A CA 1
ATOM 704 C C . TRP A 1 95 ? -4.350 13.687 4.729 1.00 64.94 95 TRP A C 1
ATOM 706 O O . TRP A 1 95 ? -5.519 13.740 4.360 1.00 64.94 95 TRP A O 1
ATOM 716 N N . GLY A 1 96 ? -3.647 12.552 4.692 1.00 70.88 96 GLY A N 1
ATOM 717 C CA . GLY A 1 96 ? -4.181 11.308 4.129 1.00 70.88 96 GLY A CA 1
ATOM 718 C C . GLY A 1 96 ? -5.261 10.660 5.000 1.00 70.88 96 GLY A C 1
ATOM 719 O O . GLY A 1 96 ? -6.424 10.552 4.611 1.00 70.88 96 GLY A O 1
ATOM 720 N N . ILE A 1 97 ? -4.884 10.209 6.197 1.00 77.75 97 ILE A N 1
ATOM 721 C CA . ILE A 1 97 ? -5.757 9.384 7.045 1.00 77.75 97 ILE A CA 1
ATOM 722 C C . ILE A 1 97 ? -6.796 10.234 7.790 1.00 77.75 97 ILE A C 1
ATOM 724 O O . ILE A 1 97 ? -7.973 9.864 7.817 1.00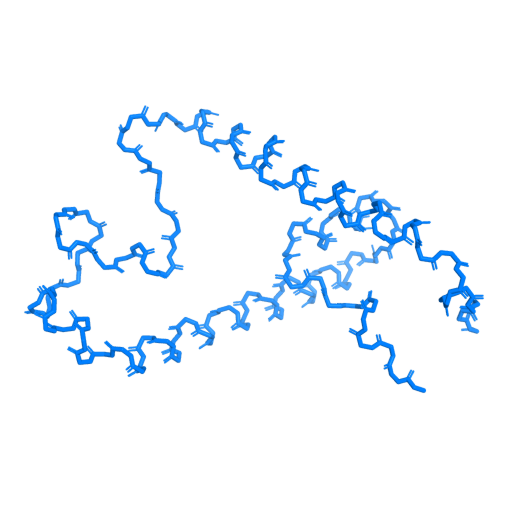 77.75 97 ILE A O 1
ATOM 728 N N . ALA A 1 98 ? -6.409 11.369 8.382 1.00 73.69 98 ALA A N 1
ATOM 729 C CA . ALA A 1 98 ? -7.324 12.179 9.193 1.00 73.69 98 ALA A CA 1
ATOM 730 C C . ALA A 1 98 ? -8.457 12.815 8.366 1.00 73.69 98 ALA A C 1
ATOM 732 O O . ALA A 1 98 ? -9.614 12.788 8.788 1.00 73.69 98 ALA A O 1
ATOM 733 N N . LEU A 1 99 ? -8.164 13.320 7.162 1.00 75.44 99 LEU A N 1
ATOM 734 C CA . LEU A 1 99 ? -9.193 13.878 6.280 1.00 75.44 99 LEU A CA 1
ATOM 735 C C . LEU A 1 99 ? -10.147 12.789 5.778 1.00 75.44 99 LEU A C 1
ATOM 737 O O . LEU A 1 99 ? -11.363 12.943 5.888 1.00 75.44 99 LEU A O 1
ATOM 741 N N . LEU A 1 100 ? -9.608 11.667 5.284 1.00 76.25 100 LEU A N 1
ATOM 742 C CA . LEU A 1 100 ? -10.416 10.559 4.771 1.00 76.25 100 LEU A CA 1
ATOM 743 C C . LEU A 1 100 ? -11.359 10.011 5.849 1.00 76.25 100 LEU A C 1
ATOM 745 O O . LEU A 1 100 ? -12.551 9.829 5.606 1.00 76.25 100 LEU A O 1
ATOM 749 N N . THR A 1 101 ? -10.847 9.799 7.060 1.00 74.50 101 THR A N 1
ATOM 750 C CA . THR A 1 101 ? -11.648 9.294 8.183 1.00 74.50 101 THR A CA 1
ATOM 751 C C . THR A 1 101 ? -12.708 10.298 8.641 1.00 74.50 101 THR A C 1
ATOM 753 O O . THR A 1 101 ? -13.844 9.899 8.913 1.00 74.50 101 THR A O 1
ATOM 756 N N . GLN A 1 102 ? -12.403 11.599 8.649 1.00 76.25 102 GLN A N 1
ATOM 757 C CA . GLN A 1 102 ? -13.386 12.641 8.950 1.00 76.25 102 GLN A CA 1
ATOM 758 C C . GLN A 1 102 ? -14.493 12.710 7.887 1.00 76.25 102 GLN A C 1
ATOM 760 O O . GLN A 1 102 ? -15.669 12.766 8.244 1.00 76.25 102 GLN A O 1
ATOM 765 N N . CYS A 1 103 ? -14.155 12.623 6.598 1.00 72.62 103 CYS A N 1
ATOM 766 C CA . CYS A 1 103 ? -15.130 12.542 5.507 1.00 72.62 103 CYS A CA 1
ATOM 767 C C . CYS A 1 103 ? -16.033 11.306 5.635 1.00 72.62 103 CYS A C 1
ATOM 769 O O . CYS A 1 103 ? -17.257 11.432 5.555 1.00 72.62 103 CYS A O 1
ATOM 771 N N . CYS A 1 104 ? -15.460 10.125 5.891 1.00 70.69 104 CYS A N 1
ATOM 772 C CA . CYS A 1 104 ? -16.228 8.893 6.096 1.00 70.69 104 CYS A CA 1
ATOM 773 C C . CYS A 1 104 ? -17.188 9.008 7.290 1.00 70.69 104 CYS A C 1
ATOM 775 O O . CYS A 1 104 ? -18.344 8.577 7.217 1.00 70.69 104 CYS A O 1
ATOM 777 N N . ARG A 1 105 ? -16.747 9.636 8.386 1.00 68.81 105 ARG A N 1
ATOM 778 C CA . ARG A 1 105 ? -17.593 9.883 9.557 1.00 68.81 105 ARG A CA 1
ATOM 779 C C . ARG A 1 105 ? -18.719 10.863 9.252 1.00 68.81 105 ARG A C 1
ATOM 781 O O . ARG A 1 105 ? -19.858 10.579 9.612 1.00 68.81 105 ARG A O 1
ATOM 788 N N . SER A 1 106 ? -18.435 11.968 8.569 1.00 64.81 106 SER A N 1
ATOM 789 C CA . SER A 1 106 ? -19.458 12.927 8.142 1.00 64.81 106 SER A CA 1
ATOM 790 C C . SER A 1 106 ? -20.500 12.272 7.237 1.00 64.81 106 SER A C 1
ATOM 792 O O . SER A 1 106 ? -21.687 12.418 7.497 1.00 64.81 106 SER A O 1
ATOM 794 N N . ALA A 1 107 ? -20.084 11.463 6.258 1.00 65.12 107 ALA A N 1
ATOM 795 C CA . ALA A 1 107 ? -21.008 10.719 5.399 1.00 65.12 107 ALA A CA 1
ATOM 796 C C . ALA A 1 107 ? -21.907 9.760 6.201 1.00 65.12 107 ALA A C 1
ATOM 798 O O . ALA A 1 107 ? -23.104 9.669 5.943 1.00 65.12 107 ALA A O 1
ATOM 799 N N . THR A 1 108 ? -21.358 9.102 7.224 1.00 63.12 108 THR A N 1
ATOM 800 C CA . THR A 1 108 ? -22.118 8.192 8.098 1.00 63.12 108 THR A CA 1
ATOM 801 C C . THR A 1 108 ? -23.123 8.947 8.978 1.00 63.12 108 THR A C 1
ATOM 803 O O . THR A 1 108 ? -24.249 8.492 9.169 1.00 63.12 108 THR A O 1
ATOM 806 N N . VAL A 1 109 ? -22.752 10.125 9.491 1.00 59.41 109 VAL A N 1
ATOM 807 C CA . VAL A 1 109 ? -23.626 10.975 10.324 1.00 59.41 109 VAL A CA 1
ATOM 808 C C . VAL A 1 109 ? -24.685 11.707 9.489 1.00 59.41 109 VAL A C 1
ATOM 810 O O . VAL A 1 109 ? -25.754 12.005 10.013 1.00 59.41 109 VAL A O 1
ATOM 813 N N . SER A 1 110 ? -24.428 11.940 8.198 1.00 54.12 110 SER A N 1
ATOM 814 C CA . SER A 1 110 ? -25.369 12.504 7.216 1.00 54.12 110 SER A CA 1
ATOM 815 C C . SER A 1 110 ? -26.330 11.477 6.599 1.00 54.12 110 SER A C 1
ATOM 817 O O . SER A 1 110 ? -27.232 11.867 5.861 1.00 54.12 110 SER A O 1
ATOM 819 N N . LEU A 1 111 ? -26.226 10.191 6.961 1.00 51.41 111 LEU A N 1
ATOM 820 C CA . LEU A 1 111 ? -27.172 9.125 6.592 1.00 51.41 111 LEU A CA 1
ATOM 821 C C . LEU A 1 111 ? -28.241 8.783 7.671 1.00 51.41 111 LEU A C 1
ATOM 823 O O . LEU A 1 111 ? -28.692 7.631 7.712 1.00 51.41 111 LEU A O 1
ATOM 827 N N . PRO A 1 112 ? -28.724 9.697 8.548 1.00 46.22 112 PRO A N 1
ATOM 828 C CA . PRO A 1 112 ? -29.573 9.312 9.673 1.00 46.22 112 PRO A CA 1
ATOM 829 C C . PRO A 1 112 ? -30.987 8.865 9.264 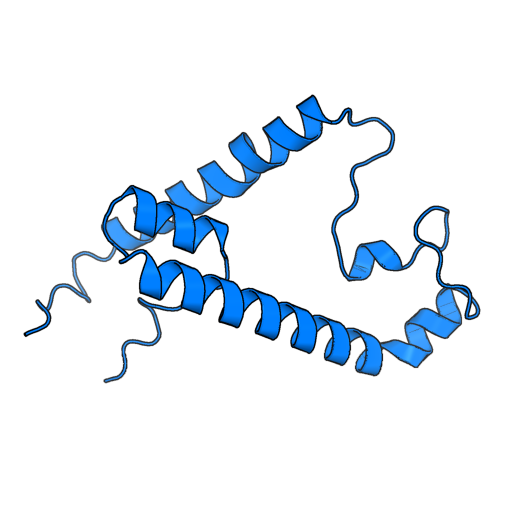1.00 46.22 112 PRO A C 1
ATOM 831 O O . PRO A 1 112 ? -31.741 8.439 10.134 1.00 46.22 112 PRO A O 1
ATOM 834 N N . CYS A 1 113 ? -31.347 8.898 7.975 1.00 42.22 113 CYS A N 1
ATOM 835 C CA . CYS A 1 113 ? -32.695 8.554 7.516 1.00 42.22 113 CYS A CA 1
ATOM 836 C C . CYS A 1 113 ? -32.854 7.154 6.893 1.00 42.22 113 CYS A C 1
ATOM 838 O O . CYS A 1 113 ? -33.990 6.756 6.668 1.00 42.22 113 CYS A O 1
ATOM 840 N N . ILE A 1 114 ? -31.783 6.391 6.617 1.00 48.38 114 ILE A N 1
ATOM 841 C CA . ILE A 1 114 ? -31.922 5.088 5.917 1.00 48.38 114 ILE A CA 1
ATOM 842 C C . ILE A 1 114 ? -31.451 3.883 6.750 1.00 48.38 114 ILE A C 1
ATOM 844 O O . ILE A 1 114 ? -31.965 2.784 6.559 1.00 48.38 114 ILE A O 1
ATOM 848 N N . TYR A 1 115 ? -30.529 4.050 7.708 1.00 45.91 115 TYR A N 1
ATOM 849 C CA . TYR A 1 115 ? -29.862 2.900 8.348 1.00 45.91 115 TYR A CA 1
ATOM 850 C C . TYR A 1 115 ? -30.046 2.773 9.869 1.00 45.91 115 TYR A C 1
ATOM 852 O O . TYR A 1 115 ? -29.348 2.014 10.536 1.00 45.91 115 TYR A O 1
ATOM 860 N N . ARG A 1 116 ? -31.004 3.495 10.455 1.00 49.47 116 ARG A N 1
ATOM 861 C CA . ARG A 1 116 ? -31.280 3.420 11.896 1.00 49.47 116 ARG A CA 1
ATOM 862 C C . ARG A 1 116 ? -32.262 2.285 12.219 1.00 49.47 116 ARG A C 1
ATOM 864 O O . ARG A 1 116 ? -33.316 2.537 12.783 1.00 49.47 116 ARG A O 1
ATOM 871 N N . ASN A 1 117 ? -31.921 1.045 11.872 1.00 34.81 117 ASN A N 1
ATOM 872 C CA . ASN A 1 117 ? -32.541 -0.108 12.527 1.00 34.81 117 ASN A CA 1
ATOM 873 C C . ASN A 1 117 ? -31.545 -0.669 13.553 1.00 34.81 117 ASN A C 1
ATOM 875 O O . ASN A 1 117 ? -30.418 -0.991 13.169 1.00 34.81 117 ASN A O 1
ATOM 879 N N . PRO A 1 118 ? -31.909 -0.749 14.845 1.00 48.25 118 PRO A N 1
ATOM 880 C CA . PRO A 1 118 ? -31.079 -1.421 15.834 1.00 48.25 118 PRO A CA 1
ATOM 881 C C . PRO A 1 118 ? -30.936 -2.890 15.422 1.00 48.25 118 PRO A C 1
ATOM 883 O O . PRO A 1 118 ? -31.927 -3.539 15.089 1.00 48.25 118 PRO A O 1
ATOM 886 N N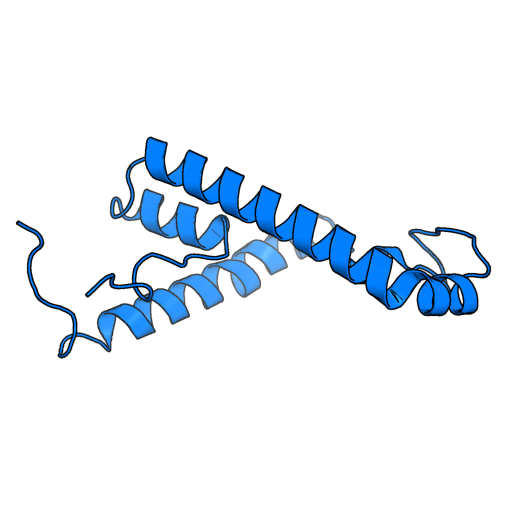 . MET A 1 119 ? -29.703 -3.400 15.386 1.00 41.75 119 MET A N 1
ATOM 887 C CA . MET A 1 119 ? -29.504 -4.840 15.215 1.00 41.75 119 MET A CA 1
ATOM 888 C C . MET A 1 119 ? -30.040 -5.550 16.472 1.00 41.75 119 MET A C 1
ATOM 890 O O . MET A 1 119 ? -29.741 -5.062 17.567 1.00 41.75 119 MET A O 1
ATOM 894 N N . PRO A 1 120 ? -30.848 -6.619 16.328 1.00 43.03 120 PRO A N 1
ATOM 895 C CA . PRO A 1 120 ? -31.331 -7.420 17.452 1.00 43.03 120 PRO A CA 1
ATOM 896 C C . PRO A 1 120 ? -30.196 -8.160 18.168 1.00 43.03 120 PRO A C 1
ATOM 898 O O . PRO A 1 120 ? -29.160 -8.444 17.518 1.00 43.03 120 PRO A O 1
#

Radius of gyration: 18.92 Å; chains: 1; bounding box: 48×26×43 Å

Foldseek 3Di:
DPCPPPPPLLDLLLLVVCVVVVNDDPVVSVVNVVVSVVVLVVVLVVVCVVCVVVLCVQQVVDADCDDPSHPVCVSDDDDDPPDDPVNVVCCCPVPNRPVVNVVVVVVVVVPPPPPPDDDD

Organism: Cylicostephanus goldi (NCBI:txid71465)

Secondary structure (DSSP, 8-state):
---TTSS---SHHHHHHHHHTTSS-HHHHHHHHHHHHHHHHHHHHHHHHHTHHHHHHHHTT---SSSTT--GGGTS----TT--HHHHHHIIIIIIIHHHHHHHHHHHHT-TTT--PPP-